Protein AF-A0A956D021-F1 (afdb_monomer_lite)

pLDDT: mean 79.38, std 19.34, range [23.22, 97.62]

Secondary structure (DSSP, 8-state):
---------------TT---EEEEEEEEEE-SSTT-EEEEEEEEEEEE-S-TTSTTTTT-EEEEEEEEEEETTEEEEEEEEEEEEETTEEEEEEEEEEEE---SSTT-SBEEES-S---S--GGG-B-EEEEEEEEEEEEEEEEEETTEEEEEEEEEEEEEEEESSSSEEE-HHHHTT--

Sequence (180 aa):
MRPWMLLLLLSFPTPAGAQARPVLHQRLVGQLGPMGAEHALALGVRADLGDPDEPLFAGAHAEAGVVDYTSPIYSNNGLYLEVSPLAFLVLRGTLTATAVWPIGMPGAGYYGTQSPALPALDGEAGEAAHGFTATFSTILQMAVPLGPLRAIVWSELSLEHVRLGEMPFYYSARHDAVLA

Structure (mmCIF, N/CA/C/O backbone):
data_AF-A0A956D021-F1
#
_entry.id   AF-A0A956D021-F1
#
loop_
_atom_site.group_PDB
_atom_site.id
_atom_site.type_symbol
_atom_site.label_atom_id
_atom_site.label_alt_id
_atom_site.label_comp_id
_atom_site.label_asym_id
_atom_site.label_entity_id
_atom_site.label_seq_id
_atom_site.pdbx_PDB_ins_code
_atom_site.Cartn_x
_atom_site.Cartn_y
_atom_site.Cartn_z
_atom_site.occupancy
_atom_site.B_iso_or_equiv
_atom_site.auth_seq_id
_atom_site.auth_comp_id
_atom_site.auth_asym_id
_atom_site.auth_atom_id
_atom_site.pdbx_PDB_model_num
ATOM 1 N N . MET A 1 1 ? 25.070 23.573 -3.454 1.00 34.62 1 MET A N 1
ATOM 2 C CA . MET A 1 1 ? 23.642 23.955 -3.366 1.00 34.62 1 MET A CA 1
ATOM 3 C C . MET A 1 1 ? 23.024 23.116 -2.256 1.00 34.62 1 MET A C 1
ATOM 5 O O . MET A 1 1 ? 23.163 21.904 -2.300 1.00 34.62 1 MET A O 1
ATOM 9 N N . ARG A 1 2 ? 22.499 23.741 -1.194 1.00 24.92 2 ARG A N 1
ATOM 10 C CA . ARG A 1 2 ? 21.940 23.044 -0.018 1.00 24.92 2 ARG A CA 1
ATOM 11 C C . ARG A 1 2 ? 20.463 22.722 -0.290 1.00 24.92 2 ARG A C 1
ATOM 13 O O . ARG A 1 2 ? 19.751 23.666 -0.627 1.00 24.92 2 ARG A O 1
ATOM 20 N N . PRO A 1 3 ? 19.988 21.474 -0.149 1.00 28.61 3 PRO A N 1
ATOM 21 C CA . PRO A 1 3 ? 18.562 21.194 -0.231 1.00 28.61 3 PRO A CA 1
ATOM 22 C C . PRO A 1 3 ? 17.887 21.688 1.053 1.00 28.61 3 PRO A C 1
ATOM 24 O O . PRO A 1 3 ? 18.269 21.318 2.162 1.00 28.61 3 PRO A O 1
ATOM 27 N N . TRP A 1 4 ? 16.920 22.586 0.894 1.00 23.91 4 TRP A N 1
ATOM 28 C CA . TRP A 1 4 ? 16.034 23.015 1.967 1.00 23.91 4 TRP A CA 1
ATOM 29 C C . TRP A 1 4 ? 14.953 21.943 2.099 1.00 23.91 4 TRP A C 1
ATOM 31 O O . TRP A 1 4 ? 14.171 21.739 1.176 1.00 23.91 4 TRP A O 1
ATOM 41 N N . MET A 1 5 ? 14.941 21.229 3.222 1.00 23.22 5 MET A N 1
ATOM 42 C CA . MET A 1 5 ? 13.885 20.277 3.552 1.00 23.22 5 MET A CA 1
ATOM 43 C C . MET A 1 5 ? 12.807 21.032 4.328 1.00 23.22 5 MET A C 1
ATOM 45 O O . MET A 1 5 ? 12.999 21.392 5.488 1.00 23.22 5 MET A O 1
ATOM 49 N N . LEU A 1 6 ? 11.701 21.340 3.652 1.00 24.95 6 LEU A N 1
ATOM 50 C CA . LEU A 1 6 ? 10.527 21.950 4.265 1.00 24.95 6 LEU A CA 1
ATOM 51 C C . LEU A 1 6 ? 9.758 20.844 5.008 1.00 24.95 6 LEU A C 1
ATOM 53 O O . LEU A 1 6 ? 9.035 20.064 4.395 1.00 24.95 6 LEU A O 1
ATOM 57 N N . LEU A 1 7 ? 9.959 20.737 6.324 1.00 25.58 7 LEU A N 1
ATOM 58 C CA . LEU A 1 7 ? 9.170 19.853 7.185 1.00 25.58 7 LEU A CA 1
ATOM 59 C C . LEU A 1 7 ? 7.781 20.486 7.384 1.00 25.58 7 LEU A C 1
ATOM 61 O O . LEU A 1 7 ? 7.600 21.370 8.220 1.00 25.58 7 LEU A O 1
ATOM 65 N N . LEU A 1 8 ? 6.798 20.058 6.593 1.00 25.77 8 LEU A N 1
ATOM 66 C CA . LEU A 1 8 ? 5.386 20.343 6.847 1.00 25.77 8 LEU A CA 1
ATOM 67 C C . LEU A 1 8 ? 4.904 19.393 7.950 1.00 25.77 8 LEU A C 1
ATOM 69 O O . LEU A 1 8 ? 4.479 18.270 7.692 1.00 25.77 8 LEU A O 1
ATOM 73 N N . LEU A 1 9 ? 5.019 19.838 9.201 1.00 27.06 9 LEU A N 1
ATOM 74 C CA . LEU A 1 9 ? 4.391 19.184 10.347 1.00 27.06 9 LEU A CA 1
ATOM 75 C C . LEU A 1 9 ? 2.883 19.439 10.273 1.00 27.06 9 LEU A C 1
ATOM 77 O O . LEU A 1 9 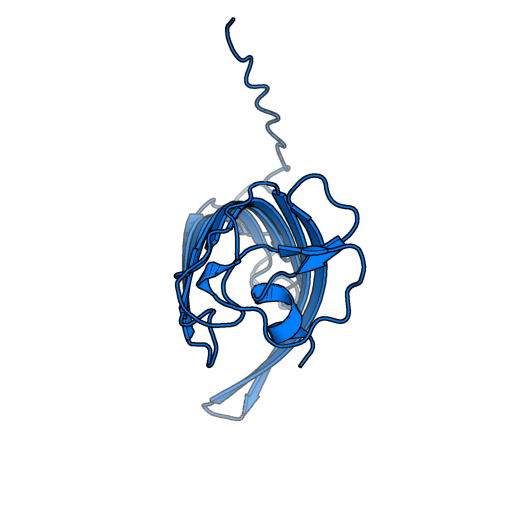? 2.393 20.467 10.734 1.00 27.06 9 LEU A O 1
ATOM 81 N N . LEU A 1 10 ? 2.147 18.507 9.668 1.00 30.98 10 LEU A N 1
ATOM 82 C CA . LEU A 1 10 ? 0.696 18.443 9.811 1.00 30.98 10 LEU A CA 1
ATOM 83 C C . LEU A 1 10 ? 0.388 17.992 11.244 1.00 30.98 10 LEU A C 1
ATOM 85 O O . LEU A 1 10 ? 0.337 16.804 11.549 1.00 30.98 10 LEU A O 1
ATOM 89 N N . SER A 1 11 ? 0.252 18.957 12.152 1.00 30.94 11 SER A N 1
ATOM 90 C CA . SER A 1 11 ? -0.222 18.711 13.509 1.00 30.94 11 SER A CA 1
ATOM 91 C C . SER A 1 11 ? -1.733 18.493 13.465 1.00 30.94 11 SER A C 1
ATOM 93 O O . SER A 1 11 ? -2.496 19.453 13.338 1.00 30.94 11 SER A O 1
ATOM 95 N N . PHE A 1 12 ? -2.170 17.240 13.559 1.00 39.41 12 PHE A N 1
ATOM 96 C CA . PHE A 1 12 ? -3.564 16.942 13.868 1.00 39.41 12 PHE A CA 1
ATOM 97 C C . PHE A 1 12 ? -3.791 17.175 15.367 1.00 39.41 12 PHE A C 1
ATOM 99 O O . PHE A 1 12 ? -2.910 16.846 16.165 1.00 39.41 12 PHE A O 1
ATOM 106 N N . PRO A 1 13 ? -4.931 17.757 15.776 1.00 40.84 13 PRO A N 1
ATOM 107 C CA . PRO A 1 13 ? -5.258 17.895 17.185 1.00 40.84 13 PRO A CA 1
ATOM 108 C C . PRO A 1 13 ? -5.420 16.499 17.790 1.00 40.84 13 PRO A C 1
ATOM 110 O O . PRO A 1 13 ? -6.408 15.813 17.541 1.00 40.84 13 PRO A O 1
ATOM 113 N N . THR A 1 14 ? -4.431 16.063 18.568 1.00 45.97 14 THR A N 1
ATOM 114 C CA . THR A 1 14 ? -4.537 14.853 19.380 1.00 45.97 14 THR A CA 1
ATOM 115 C C . THR A 1 14 ? -5.581 15.124 20.466 1.00 45.97 14 THR A C 1
ATOM 117 O O . THR A 1 14 ? -5.409 16.087 21.224 1.00 45.97 14 THR A O 1
ATOM 120 N N . PRO A 1 15 ? -6.673 14.344 20.566 1.00 50.03 15 PRO A N 1
ATOM 121 C CA . PRO A 1 15 ? -7.610 14.511 21.666 1.00 50.03 15 PRO A CA 1
ATOM 122 C C . PRO A 1 15 ? -6.871 14.321 22.995 1.00 50.03 15 PRO A C 1
ATOM 124 O O . PRO A 1 15 ? -5.947 13.509 23.106 1.00 50.03 15 PRO A O 1
ATOM 127 N N . ALA A 1 16 ? -7.237 15.120 23.997 1.00 39.22 16 ALA A N 1
ATOM 128 C CA . ALA A 1 16 ? -6.607 15.088 25.310 1.00 39.22 16 ALA A CA 1
ATOM 129 C C . ALA A 1 16 ? -6.701 13.667 25.898 1.00 39.22 16 ALA A C 1
ATOM 131 O O . ALA A 1 16 ? -7.789 13.211 26.230 1.00 39.22 16 ALA A O 1
ATOM 132 N N . GLY A 1 17 ? -5.564 12.966 25.989 1.00 52.47 17 GLY A N 1
ATOM 133 C CA . GLY A 1 17 ? -5.479 11.583 26.483 1.00 52.47 17 GLY A CA 1
ATOM 134 C C . GLY A 1 17 ? -5.096 10.523 25.442 1.00 52.47 17 GLY A C 1
ATOM 135 O O . GLY A 1 17 ? -4.788 9.399 25.831 1.00 52.47 17 GLY A O 1
ATOM 136 N N . ALA A 1 18 ? -5.041 10.856 24.148 1.00 58.84 18 ALA A N 1
ATOM 137 C CA . ALA A 1 18 ? -4.622 9.911 23.112 1.00 58.84 18 ALA A CA 1
ATOM 138 C C . ALA A 1 18 ? -3.135 9.546 23.250 1.00 58.84 18 ALA A C 1
ATOM 140 O O . ALA A 1 18 ? -2.235 10.381 23.123 1.00 58.84 18 ALA A O 1
ATOM 141 N N . GLN A 1 19 ? -2.880 8.269 23.527 1.00 72.00 19 GLN A N 1
ATOM 142 C CA . GLN A 1 19 ? -1.544 7.733 23.731 1.00 72.00 19 GLN A CA 1
ATOM 143 C C . GLN A 1 19 ? -0.959 7.335 22.372 1.00 72.00 19 GLN A C 1
ATOM 145 O O . GLN A 1 19 ? -1.424 6.387 21.744 1.00 72.00 19 GLN A O 1
ATOM 150 N N . ALA A 1 20 ? 0.053 8.067 21.907 1.00 83.12 20 ALA A N 1
ATOM 151 C CA . ALA A 1 20 ? 0.770 7.719 20.686 1.00 83.12 20 ALA A CA 1
ATOM 152 C C . ALA A 1 20 ? 1.573 6.425 20.903 1.00 83.12 20 ALA A C 1
ATOM 154 O O . ALA A 1 20 ? 2.395 6.346 21.820 1.00 83.12 20 ALA A O 1
ATOM 155 N N . ARG A 1 21 ? 1.337 5.407 20.073 1.00 91.88 21 ARG A N 1
ATOM 156 C CA . ARG A 1 21 ? 1.979 4.090 20.163 1.00 91.88 21 ARG A CA 1
ATOM 157 C C . ARG A 1 21 ? 2.762 3.796 18.884 1.00 91.88 21 ARG A C 1
ATOM 159 O O . ARG A 1 21 ? 2.221 3.996 17.797 1.00 91.88 21 ARG A O 1
ATOM 166 N N . PRO A 1 22 ? 4.016 3.325 18.976 1.00 93.31 22 PRO A N 1
ATOM 167 C CA . PRO A 1 22 ? 4.734 2.848 17.804 1.00 93.31 22 PRO A CA 1
ATOM 168 C C . PRO A 1 22 ? 4.089 1.556 17.293 1.00 93.31 22 PRO A C 1
ATOM 170 O O . PRO A 1 22 ? 3.702 0.694 18.084 1.00 93.31 22 PRO A O 1
ATOM 173 N N . VAL A 1 23 ? 3.998 1.417 15.974 1.00 94.25 23 VAL A N 1
ATOM 174 C CA . VAL A 1 23 ? 3.443 0.237 15.308 1.00 94.25 23 VAL A CA 1
ATOM 175 C C . VAL A 1 23 ? 4.402 -0.230 14.221 1.00 94.25 23 VAL A C 1
ATOM 177 O O . VAL A 1 23 ? 5.021 0.572 13.519 1.00 94.25 23 VAL A O 1
ATOM 180 N N . LEU A 1 24 ? 4.523 -1.549 14.109 1.00 95.19 24 LEU A N 1
ATOM 181 C CA . LEU A 1 24 ? 5.260 -2.236 13.063 1.00 95.19 24 LEU A CA 1
ATOM 182 C C . LEU A 1 24 ? 4.303 -3.203 12.368 1.00 95.19 24 LEU A C 1
ATOM 184 O O . LEU A 1 24 ? 3.778 -4.119 12.999 1.00 95.19 24 LEU A O 1
ATOM 188 N N . HIS A 1 25 ? 4.128 -3.017 11.067 1.00 93.19 25 HIS A N 1
ATOM 189 C CA . HIS A 1 25 ? 3.406 -3.931 10.196 1.00 93.19 25 HIS A CA 1
ATOM 190 C C . HIS A 1 25 ? 4.401 -4.632 9.286 1.00 93.19 25 HIS A C 1
ATOM 192 O O . HIS A 1 25 ? 5.234 -3.990 8.647 1.00 93.19 25 HIS A O 1
ATOM 198 N N . GLN A 1 26 ? 4.294 -5.950 9.203 1.00 92.50 26 GLN A N 1
ATOM 199 C CA . GLN A 1 26 ? 5.081 -6.756 8.284 1.00 92.50 26 GLN A CA 1
ATOM 200 C C . GLN A 1 26 ? 4.142 -7.689 7.530 1.00 92.50 26 GLN A C 1
ATOM 202 O O . GLN A 1 26 ? 3.352 -8.410 8.138 1.00 92.50 26 GLN A O 1
ATOM 207 N N . ARG A 1 27 ? 4.241 -7.689 6.203 1.00 87.94 27 ARG A N 1
ATOM 208 C CA . ARG A 1 27 ? 3.473 -8.572 5.328 1.00 87.94 27 ARG A CA 1
ATOM 209 C C . ARG A 1 27 ? 4.413 -9.202 4.313 1.00 87.94 27 ARG A C 1
ATOM 211 O O . ARG A 1 27 ? 5.260 -8.528 3.743 1.00 87.94 27 ARG A O 1
ATOM 218 N N . LEU A 1 28 ? 4.261 -10.500 4.094 1.00 85.81 28 LEU A N 1
ATOM 219 C CA . LEU A 1 28 ? 4.950 -11.228 3.037 1.00 85.81 28 LEU A CA 1
ATOM 220 C C . LEU A 1 28 ? 3.883 -11.850 2.146 1.00 85.81 28 LEU A C 1
ATOM 222 O O . LEU A 1 28 ? 3.029 -12.588 2.636 1.00 85.81 28 LEU A O 1
ATOM 226 N N . VAL A 1 29 ? 3.921 -11.529 0.859 1.00 79.62 29 VAL A N 1
ATOM 227 C CA . VAL A 1 29 ? 2.991 -12.053 -0.140 1.00 79.62 29 VAL A CA 1
ATOM 228 C C . VAL A 1 29 ? 3.799 -12.826 -1.169 1.00 79.62 29 VAL A C 1
ATOM 230 O O . VAL A 1 29 ? 4.712 -12.283 -1.780 1.00 79.62 29 VAL A O 1
ATOM 233 N N . GLY A 1 30 ? 3.477 -14.103 -1.348 1.00 78.00 30 GLY A N 1
ATOM 234 C CA . GLY A 1 30 ? 3.984 -14.890 -2.469 1.00 78.00 30 GLY A CA 1
ATOM 235 C C . GLY A 1 30 ? 3.037 -14.764 -3.654 1.00 78.00 30 GLY A C 1
ATOM 236 O O . GLY A 1 30 ? 1.822 -14.843 -3.471 1.00 78.00 30 GLY A O 1
ATOM 237 N N . GLN A 1 31 ? 3.579 -14.598 -4.856 1.00 69.00 31 GLN A N 1
ATOM 238 C CA . GLN A 1 31 ? 2.790 -14.517 -6.076 1.00 69.00 31 GLN A CA 1
ATOM 239 C C . GLN A 1 31 ? 3.366 -15.424 -7.166 1.00 69.00 31 GLN A C 1
ATOM 241 O O . GLN A 1 31 ? 4.571 -15.457 -7.406 1.00 69.00 31 GLN A O 1
ATOM 246 N N . LEU A 1 32 ? 2.488 -16.147 -7.864 1.00 68.00 32 LEU A N 1
ATOM 247 C CA . LEU A 1 32 ? 2.862 -16.923 -9.044 1.00 68.00 32 LEU A CA 1
ATOM 248 C C . LEU A 1 32 ? 3.074 -15.963 -10.227 1.00 68.00 32 LEU A C 1
ATOM 250 O O . LEU A 1 32 ? 2.111 -15.425 -10.765 1.00 68.00 32 LEU A O 1
ATOM 254 N N . GLY A 1 33 ? 4.330 -15.713 -10.602 1.00 68.38 33 GLY A N 1
ATOM 255 C CA . GLY A 1 33 ? 4.698 -14.813 -11.700 1.00 68.38 33 GLY A CA 1
ATOM 256 C C . GLY A 1 33 ? 6.102 -14.214 -11.538 1.00 68.38 33 GLY A C 1
ATOM 257 O O . GLY A 1 33 ? 6.780 -14.519 -10.556 1.00 68.38 33 GLY A O 1
ATOM 258 N N . PRO A 1 34 ? 6.543 -13.337 -12.462 1.00 63.50 34 PRO A N 1
ATOM 259 C CA . PRO A 1 34 ? 7.871 -12.707 -12.411 1.00 63.50 34 PRO A CA 1
ATOM 260 C C . PRO A 1 34 ? 8.086 -11.847 -11.154 1.00 63.50 34 PRO A C 1
ATOM 262 O O . PRO A 1 34 ? 9.217 -11.617 -10.737 1.00 63.50 34 PRO A O 1
ATOM 265 N N . MET A 1 35 ? 6.987 -11.429 -10.524 1.00 66.88 35 MET A N 1
ATOM 266 C CA . MET A 1 35 ? 6.935 -10.741 -9.236 1.00 66.88 35 MET A CA 1
ATOM 267 C C . MET A 1 35 ? 7.466 -11.589 -8.070 1.00 66.88 35 MET A C 1
ATOM 269 O O . MET A 1 35 ? 8.008 -11.032 -7.123 1.00 66.88 35 MET A O 1
ATOM 273 N N . GLY A 1 36 ? 7.324 -12.921 -8.129 1.00 74.38 36 GLY A N 1
ATOM 274 C CA . GLY A 1 36 ? 7.842 -13.892 -7.157 1.00 74.38 36 GLY A CA 1
ATOM 275 C C . GLY A 1 36 ? 7.310 -13.743 -5.725 1.00 74.38 36 GLY A C 1
ATOM 276 O O . GLY A 1 36 ? 6.470 -14.520 -5.271 1.00 74.38 36 GLY A O 1
ATOM 277 N N . ALA A 1 37 ? 7.836 -12.769 -4.986 1.00 82.81 37 ALA A N 1
ATOM 278 C CA . ALA A 1 37 ? 7.423 -12.442 -3.630 1.00 82.81 37 ALA A CA 1
ATOM 279 C C . ALA A 1 37 ? 7.544 -10.935 -3.384 1.00 82.81 37 ALA A C 1
ATOM 281 O O . ALA A 1 37 ? 8.531 -10.315 -3.769 1.00 82.81 37 ALA A O 1
ATOM 282 N N . GLU A 1 38 ? 6.565 -10.363 -2.692 1.00 84.62 38 GLU A N 1
ATOM 283 C CA . GLU A 1 38 ? 6.625 -9.001 -2.171 1.00 84.62 38 GLU A CA 1
ATOM 284 C C . GLU A 1 38 ? 6.741 -9.058 -0.647 1.00 84.62 38 GLU A C 1
ATOM 286 O O . GLU A 1 38 ? 5.889 -9.623 0.048 1.00 84.62 38 GLU A O 1
ATOM 291 N N . HIS A 1 39 ? 7.798 -8.452 -0.119 1.00 89.81 39 HIS A N 1
ATOM 292 C CA . HIS A 1 39 ? 7.911 -8.128 1.294 1.00 89.81 39 HIS A CA 1
ATOM 293 C C . HIS A 1 39 ? 7.481 -6.680 1.496 1.00 89.81 39 HIS A C 1
ATOM 295 O O . HIS A 1 39 ? 7.942 -5.791 0.789 1.00 89.81 39 HIS A O 1
ATOM 301 N N . ALA A 1 40 ? 6.585 -6.454 2.447 1.00 89.81 40 ALA A N 1
ATOM 302 C CA . ALA A 1 40 ? 6.118 -5.138 2.834 1.00 89.81 40 ALA A CA 1
ATOM 303 C C . ALA A 1 40 ? 6.404 -4.905 4.317 1.00 89.81 40 ALA A C 1
ATOM 305 O O . ALA A 1 40 ? 6.048 -5.722 5.175 1.00 89.81 40 ALA A O 1
ATOM 306 N N . LEU A 1 41 ? 7.004 -3.761 4.614 1.00 94.56 41 LEU A N 1
ATOM 307 C CA . LEU A 1 41 ? 7.322 -3.291 5.949 1.00 94.56 41 LEU A CA 1
ATOM 308 C C . LEU A 1 41 ? 6.738 -1.890 6.127 1.00 94.56 41 LEU A C 1
ATOM 310 O O . LEU A 1 41 ? 6.988 -1.001 5.320 1.00 94.56 41 LEU A O 1
ATOM 314 N N . ALA A 1 42 ? 5.981 -1.670 7.194 1.00 94.25 42 ALA A N 1
ATOM 315 C CA . ALA A 1 42 ? 5.495 -0.349 7.566 1.00 94.25 42 ALA A CA 1
ATOM 316 C C . ALA A 1 42 ? 5.822 -0.071 9.030 1.00 94.25 42 ALA A C 1
ATOM 318 O O . ALA A 1 42 ? 5.523 -0.868 9.914 1.00 94.25 42 ALA A O 1
ATOM 319 N N . LEU A 1 43 ? 6.432 1.081 9.279 1.00 96.50 43 LEU A N 1
ATOM 320 C CA . LEU A 1 43 ? 6.774 1.570 10.609 1.00 96.50 43 LEU A CA 1
ATOM 321 C C . LEU A 1 43 ? 6.054 2.890 10.817 1.00 96.50 43 LEU A C 1
ATOM 323 O O . LEU A 1 43 ? 6.178 3.786 9.984 1.00 96.50 43 LEU A O 1
ATOM 327 N N . GLY A 1 44 ? 5.309 3.031 11.905 1.00 96.12 44 GLY A N 1
ATOM 328 C CA . GLY A 1 44 ? 4.554 4.252 12.148 1.00 96.12 44 GLY A CA 1
ATOM 329 C C . GLY A 1 44 ? 4.236 4.516 13.602 1.00 96.12 44 GLY A C 1
ATOM 330 O O . GLY A 1 44 ? 4.624 3.779 14.509 1.00 96.12 44 GLY A O 1
ATOM 331 N N . VAL A 1 45 ? 3.521 5.614 13.800 1.00 95.88 45 VAL A N 1
ATOM 332 C CA . VAL A 1 45 ? 2.970 6.027 15.083 1.00 95.88 45 VAL A CA 1
ATOM 333 C C . VAL A 1 45 ? 1.462 6.101 14.935 1.00 95.88 45 VAL A C 1
ATOM 335 O O . VAL A 1 45 ? 0.963 6.794 14.049 1.00 95.88 45 VAL A O 1
ATOM 338 N N . ARG A 1 46 ? 0.756 5.394 15.814 1.00 94.94 46 ARG A N 1
ATOM 339 C CA . ARG A 1 46 ? -0.701 5.333 15.879 1.00 94.94 46 ARG A CA 1
ATOM 340 C C . ARG A 1 46 ? -1.213 6.100 17.091 1.00 94.94 46 ARG A C 1
ATOM 342 O O . ARG A 1 46 ? -0.654 5.975 18.178 1.00 94.94 46 ARG A O 1
ATOM 349 N N . ALA A 1 47 ? -2.287 6.851 16.914 1.00 93.81 47 ALA A N 1
ATOM 350 C CA . ALA A 1 47 ? -3.056 7.470 17.982 1.00 93.81 47 ALA A CA 1
ATOM 351 C C . ALA A 1 47 ? -4.515 7.018 17.880 1.00 93.81 47 ALA A C 1
ATOM 353 O O . ALA A 1 47 ? -5.072 6.980 16.782 1.00 93.81 47 ALA A O 1
ATOM 354 N N . ASP A 1 48 ? -5.120 6.687 19.017 1.00 91.50 48 ASP A N 1
ATOM 355 C CA . ASP A 1 48 ? -6.531 6.310 19.085 1.00 91.50 48 ASP A CA 1
ATOM 356 C C . ASP A 1 48 ? -7.423 7.539 18.808 1.00 91.50 48 ASP A C 1
ATOM 358 O O . ASP A 1 48 ? -7.089 8.670 19.184 1.00 91.50 48 ASP A O 1
ATOM 362 N N . LEU A 1 49 ? -8.550 7.321 18.126 1.00 89.38 49 LEU A N 1
ATOM 363 C CA . LEU A 1 49 ? -9.552 8.341 17.816 1.00 89.38 49 LEU A CA 1
ATOM 364 C C . LEU A 1 49 ? -10.892 7.968 18.458 1.00 89.38 49 LEU A C 1
ATOM 366 O O . LEU A 1 49 ? -11.359 6.847 18.299 1.00 89.38 49 LEU A O 1
ATOM 370 N N . GLY A 1 50 ? -11.550 8.930 19.105 1.00 86.94 50 GLY A N 1
ATOM 371 C CA . GLY A 1 50 ? -12.856 8.710 19.737 1.00 86.94 50 GLY A CA 1
ATOM 372 C C . GLY A 1 50 ? -12.778 7.955 21.068 1.00 86.94 50 GLY A C 1
ATOM 373 O O . GLY A 1 50 ? -11.706 7.831 21.662 1.00 86.94 50 GLY A O 1
ATOM 374 N N . ASP A 1 51 ? -13.938 7.511 21.553 1.00 86.00 51 ASP A N 1
ATOM 375 C CA . ASP A 1 51 ? -14.059 6.736 22.789 1.00 86.00 51 ASP A CA 1
ATOM 376 C C . ASP A 1 51 ? -13.976 5.228 22.478 1.00 86.00 51 ASP A C 1
ATOM 378 O O . ASP A 1 51 ? -14.865 4.704 21.806 1.00 86.00 51 ASP A O 1
ATOM 382 N N . PRO A 1 52 ? -12.943 4.501 22.942 1.00 83.25 52 PRO A N 1
ATOM 383 C CA . PRO A 1 52 ? -12.805 3.072 22.665 1.00 83.25 52 PRO A CA 1
ATOM 384 C C . PRO A 1 52 ? -13.929 2.209 23.261 1.00 83.25 52 PRO A C 1
ATOM 386 O O . PRO A 1 52 ? -14.111 1.079 22.800 1.00 83.25 52 PRO A O 1
ATOM 389 N N . ASP A 1 53 ? -14.671 2.711 24.254 1.00 87.31 53 ASP A N 1
ATOM 390 C CA . ASP A 1 53 ? -15.801 2.000 24.859 1.00 87.31 53 ASP A CA 1
ATOM 391 C C . ASP A 1 53 ? -17.060 2.052 23.972 1.00 87.31 53 ASP A C 1
ATOM 393 O O . ASP A 1 53 ? -17.976 1.235 24.121 1.00 87.31 53 ASP A O 1
ATOM 397 N N . G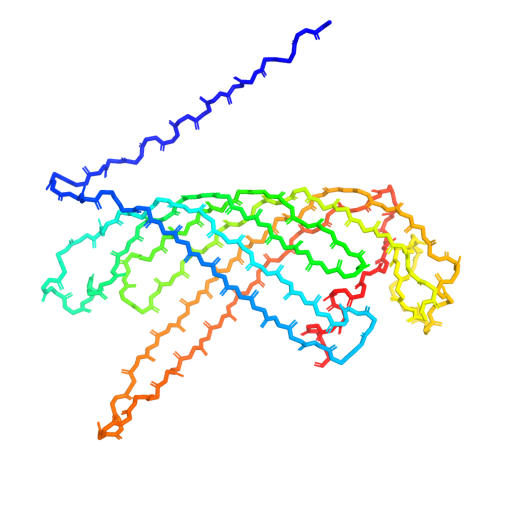LU A 1 54 ? -17.103 2.960 22.991 1.00 88.00 54 GLU A N 1
ATOM 398 C CA . GLU A 1 54 ? -18.162 3.006 21.990 1.00 88.00 54 GLU A CA 1
ATOM 399 C C . GLU A 1 54 ? -17.874 2.036 20.825 1.00 88.00 54 GLU A C 1
ATOM 401 O O . GLU A 1 54 ? -16.848 2.150 20.150 1.00 88.00 54 GLU A O 1
ATOM 406 N N . PRO A 1 55 ? -18.804 1.124 20.469 1.00 86.00 55 PRO A N 1
ATOM 407 C CA . PRO A 1 55 ? -18.578 0.131 19.413 1.00 86.00 55 PRO A CA 1
ATOM 408 C C . PRO A 1 55 ? -18.214 0.708 18.037 1.00 86.00 55 PRO A C 1
ATOM 410 O O . PRO A 1 55 ? -17.553 0.039 17.246 1.00 86.00 55 PRO A O 1
ATOM 413 N N . LEU A 1 56 ? -18.653 1.934 17.734 1.00 87.62 56 LEU A N 1
ATOM 414 C CA . LEU A 1 56 ? -18.338 2.618 16.476 1.00 87.62 56 LEU A CA 1
ATOM 415 C C . LEU A 1 56 ? -16.888 3.102 16.412 1.00 87.62 56 LEU A C 1
ATOM 417 O O . LEU A 1 56 ? -16.338 3.195 15.317 1.00 87.62 56 LEU A O 1
ATOM 421 N N . PHE A 1 57 ? -16.279 3.378 17.562 1.00 89.38 57 PHE A N 1
ATOM 422 C CA . PHE A 1 57 ? -14.909 3.868 17.695 1.00 89.38 57 PHE A CA 1
ATOM 423 C C . PHE A 1 57 ? -13.958 2.803 18.250 1.00 89.38 57 PHE A C 1
ATOM 425 O O . PHE A 1 57 ? -12.763 3.054 18.381 1.00 89.38 57 PHE A O 1
ATOM 432 N N . ALA A 1 58 ? -14.453 1.590 18.516 1.00 86.62 58 ALA A N 1
ATOM 433 C CA . ALA A 1 58 ? -13.648 0.450 18.929 1.00 86.62 58 ALA A CA 1
ATOM 434 C C . ALA A 1 58 ? -12.575 0.126 17.869 1.00 86.62 58 ALA A C 1
ATOM 436 O O . ALA A 1 58 ? -12.826 -0.564 16.881 1.00 86.62 58 ALA A O 1
ATOM 437 N N . GLY A 1 59 ? -11.364 0.645 18.080 1.00 85.19 59 GLY A N 1
ATOM 438 C CA . GLY A 1 59 ? -10.246 0.534 17.145 1.00 85.19 59 GLY A CA 1
ATOM 439 C C . GLY A 1 59 ? -10.147 1.659 16.111 1.00 85.19 59 GLY A C 1
ATOM 440 O O . GLY A 1 59 ? -9.349 1.525 15.187 1.00 85.19 59 GLY A O 1
ATOM 441 N N . ALA A 1 60 ? -10.900 2.753 16.249 1.00 91.88 60 ALA A N 1
ATOM 442 C CA . ALA A 1 60 ? -10.698 3.960 15.456 1.00 91.88 60 ALA A CA 1
ATOM 443 C C . ALA A 1 60 ? -9.347 4.610 15.803 1.00 91.88 60 ALA A C 1
ATOM 445 O O . ALA A 1 60 ? -8.947 4.691 16.965 1.00 91.88 60 ALA A O 1
ATOM 446 N N . HIS A 1 61 ? -8.605 5.033 14.782 1.00 94.12 61 HIS A N 1
ATOM 447 C CA . HIS A 1 61 ? -7.230 5.501 14.934 1.00 94.12 61 HIS A CA 1
ATOM 448 C C . HIS A 1 61 ? -6.772 6.391 13.776 1.00 94.12 61 HIS A C 1
ATOM 450 O O . HIS A 1 61 ? -7.328 6.364 12.681 1.00 94.12 61 HIS A O 1
ATOM 456 N N . ALA A 1 62 ? -5.711 7.153 14.015 1.00 96.06 62 ALA A N 1
ATOM 457 C CA . ALA A 1 62 ? -4.887 7.771 12.987 1.00 96.06 62 ALA A CA 1
ATOM 458 C C . ALA A 1 62 ? -3.471 7.203 13.094 1.00 96.06 62 ALA A C 1
ATOM 460 O O . ALA A 1 62 ? -2.922 7.102 14.190 1.00 96.06 62 ALA A O 1
ATOM 461 N N . GLU A 1 63 ? -2.874 6.840 11.969 1.00 96.38 63 GLU A N 1
ATOM 462 C CA . GLU A 1 63 ? -1.523 6.308 11.883 1.00 96.38 63 GLU A CA 1
ATOM 463 C C . GLU A 1 63 ? -0.752 7.010 10.767 1.00 96.38 63 GLU A C 1
ATOM 465 O O . GLU A 1 63 ? -1.271 7.279 9.687 1.00 96.38 63 GLU A O 1
ATOM 470 N N . ALA A 1 64 ? 0.504 7.336 11.039 1.00 97.44 64 ALA A N 1
ATOM 471 C CA . ALA A 1 64 ? 1.396 7.948 10.068 1.00 97.44 64 ALA A CA 1
ATOM 472 C C . ALA A 1 64 ? 2.767 7.295 10.163 1.00 97.44 64 ALA A C 1
ATOM 474 O O . ALA A 1 64 ? 3.243 6.991 11.262 1.00 97.44 64 ALA A O 1
ATOM 475 N N . GLY A 1 65 ? 3.429 7.109 9.025 1.00 97.25 65 GLY A N 1
ATOM 476 C CA . GLY A 1 65 ? 4.726 6.460 9.042 1.00 97.25 65 GLY A CA 1
ATOM 477 C C . GLY A 1 65 ? 5.398 6.312 7.691 1.00 97.25 65 GLY A C 1
ATOM 478 O O . GLY A 1 65 ? 5.051 6.974 6.714 1.00 97.25 65 GLY A O 1
ATOM 479 N N . VAL A 1 66 ? 6.384 5.422 7.673 1.00 97.25 66 VAL A N 1
ATOM 480 C CA . VAL A 1 66 ? 7.168 5.046 6.499 1.00 97.25 66 VAL A CA 1
ATOM 481 C C . VAL A 1 66 ? 6.783 3.647 6.028 1.00 97.25 66 VAL A C 1
ATOM 483 O O . VAL A 1 66 ? 6.414 2.793 6.837 1.00 97.25 66 VAL A O 1
ATOM 486 N N . VAL A 1 67 ? 6.891 3.413 4.724 1.00 96.19 67 VAL A N 1
ATOM 487 C CA . VAL A 1 67 ? 6.675 2.104 4.097 1.00 96.19 67 VAL A CA 1
ATOM 488 C C . VAL A 1 67 ? 7.883 1.712 3.262 1.00 96.19 67 VAL A C 1
ATOM 490 O O . VAL A 1 67 ? 8.528 2.573 2.660 1.00 96.19 67 VAL A O 1
ATOM 493 N N . ASP A 1 68 ? 8.122 0.413 3.185 1.00 94.50 68 ASP A N 1
ATOM 494 C CA . ASP A 1 68 ? 9.005 -0.231 2.226 1.00 94.50 68 ASP A CA 1
ATOM 495 C C . ASP A 1 68 ? 8.276 -1.437 1.627 1.00 94.50 68 ASP A C 1
ATOM 497 O O . ASP A 1 68 ? 7.735 -2.263 2.362 1.00 94.50 68 ASP A O 1
ATOM 501 N N . TYR A 1 69 ? 8.233 -1.521 0.302 1.00 91.06 69 TYR A N 1
ATOM 502 C CA . TYR A 1 69 ? 7.800 -2.701 -0.433 1.00 91.06 69 TYR A CA 1
ATOM 503 C C . TYR A 1 69 ? 8.946 -3.140 -1.327 1.00 91.06 69 TYR A C 1
ATOM 505 O O . TYR A 1 69 ? 9.363 -2.391 -2.208 1.00 91.06 69 TYR A O 1
ATOM 513 N N . THR A 1 70 ? 9.422 -4.359 -1.137 1.00 90.56 70 THR A N 1
ATOM 514 C CA . THR A 1 70 ? 10.550 -4.901 -1.883 1.00 90.56 70 THR A CA 1
ATOM 515 C C . THR A 1 70 ? 10.145 -6.211 -2.546 1.00 90.56 70 THR A C 1
ATOM 517 O O . THR A 1 70 ? 9.621 -7.122 -1.901 1.00 90.56 70 THR A O 1
ATOM 520 N N . SER A 1 71 ? 10.408 -6.306 -3.845 1.00 87.69 71 SER A N 1
ATOM 521 C CA . SER A 1 71 ? 10.270 -7.521 -4.644 1.00 87.69 71 SER A CA 1
ATOM 522 C C . SER A 1 71 ? 11.556 -7.767 -5.447 1.00 87.69 71 SER A C 1
ATOM 524 O O . SER A 1 71 ? 12.410 -6.882 -5.540 1.00 87.69 71 SER A O 1
ATOM 526 N N . PRO A 1 72 ? 11.723 -8.943 -6.074 1.00 86.88 72 PRO A N 1
ATOM 527 C CA . PRO A 1 72 ? 12.834 -9.203 -6.984 1.00 86.88 72 PRO A CA 1
ATOM 528 C C . PRO A 1 72 ? 12.964 -8.229 -8.162 1.00 86.88 72 PRO A C 1
ATOM 530 O O . PRO A 1 72 ? 14.036 -8.199 -8.760 1.00 86.88 72 PRO A O 1
ATOM 533 N N . ILE A 1 73 ? 11.915 -7.470 -8.512 1.00 84.88 73 ILE A N 1
ATOM 534 C CA . ILE A 1 73 ? 11.878 -6.611 -9.712 1.00 84.88 73 ILE A CA 1
ATOM 535 C C . ILE A 1 73 ? 11.612 -5.129 -9.419 1.00 84.88 73 ILE A C 1
ATOM 537 O O . ILE A 1 73 ? 11.663 -4.307 -10.334 1.00 84.88 73 ILE A O 1
ATOM 541 N N . TYR A 1 74 ? 11.304 -4.768 -8.170 1.00 87.69 74 TYR A N 1
ATOM 542 C CA . TYR A 1 74 ? 11.163 -3.373 -7.759 1.00 87.69 74 TYR A CA 1
ATOM 543 C C . TYR A 1 74 ? 11.384 -3.154 -6.267 1.00 87.69 74 TYR A C 1
ATOM 545 O O . TYR A 1 74 ? 11.275 -4.064 -5.445 1.00 87.69 74 TYR A O 1
ATOM 553 N N . SER A 1 75 ? 11.578 -1.885 -5.919 1.00 91.19 75 SER A N 1
ATOM 554 C CA . SER A 1 75 ? 11.468 -1.368 -4.561 1.00 91.19 75 SER A CA 1
ATOM 555 C C . SER A 1 75 ? 10.618 -0.095 -4.558 1.00 91.19 75 SER A C 1
ATOM 557 O O . SER A 1 75 ? 10.777 0.768 -5.426 1.00 91.19 75 SER A O 1
ATOM 559 N N . ASN A 1 76 ? 9.703 -0.001 -3.593 1.00 91.94 76 ASN A N 1
ATOM 560 C CA . ASN A 1 76 ? 8.884 1.172 -3.316 1.00 91.94 76 ASN A CA 1
ATOM 561 C C . ASN A 1 76 ? 9.093 1.604 -1.870 1.00 91.94 76 ASN A C 1
ATOM 563 O O . ASN A 1 76 ? 8.656 0.915 -0.952 1.00 91.94 76 ASN A O 1
ATOM 567 N N . ASN A 1 77 ? 9.669 2.778 -1.660 1.00 95.94 77 ASN A N 1
ATOM 568 C CA . ASN A 1 77 ? 9.903 3.314 -0.325 1.00 95.94 77 ASN A CA 1
ATOM 569 C C . ASN A 1 77 ? 9.240 4.683 -0.183 1.00 95.94 77 ASN A C 1
ATOM 571 O O . ASN A 1 77 ? 9.291 5.514 -1.091 1.00 95.94 77 ASN A O 1
ATOM 575 N N . GLY A 1 78 ? 8.612 4.955 0.956 1.00 96.62 78 GLY A N 1
ATOM 576 C CA . GLY A 1 78 ? 7.902 6.219 1.104 1.00 96.62 78 GLY A CA 1
ATOM 577 C C . GLY A 1 78 ? 7.176 6.414 2.414 1.00 96.62 78 GLY A C 1
ATOM 578 O O . GLY A 1 78 ? 7.586 5.898 3.449 1.00 96.62 78 GLY A O 1
ATOM 579 N N . LEU A 1 79 ? 6.108 7.203 2.350 1.00 97.50 79 LEU A N 1
ATOM 580 C CA . LEU A 1 79 ? 5.297 7.602 3.491 1.00 97.50 79 LEU A CA 1
ATOM 581 C C . LEU A 1 79 ? 3.868 7.106 3.327 1.00 97.50 79 LEU A C 1
ATOM 583 O O . LEU A 1 79 ? 3.355 7.014 2.209 1.00 97.50 79 LEU A O 1
ATOM 587 N N . TYR A 1 80 ? 3.209 6.859 4.451 1.00 97.25 80 TYR A N 1
ATOM 588 C CA . TYR A 1 80 ? 1.777 6.615 4.484 1.00 97.25 80 TYR A CA 1
ATOM 589 C C . TYR A 1 80 ? 1.099 7.410 5.592 1.00 97.25 80 TYR A C 1
ATOM 591 O O . TYR A 1 80 ? 1.702 7.752 6.613 1.00 97.25 80 TYR A O 1
ATOM 599 N N . LEU A 1 81 ? -0.179 7.669 5.355 1.00 97.62 81 LEU A N 1
ATOM 600 C CA . LEU A 1 81 ? -1.135 8.192 6.311 1.00 97.62 81 LEU A CA 1
ATOM 601 C C . LEU A 1 81 ? -2.359 7.285 6.268 1.00 97.62 81 LEU A C 1
ATOM 603 O O . LEU A 1 81 ? -2.893 7.008 5.196 1.00 97.62 81 LEU A O 1
ATOM 607 N N . GLU A 1 82 ? -2.800 6.833 7.426 1.00 96.81 82 GLU A N 1
ATOM 608 C CA . GLU A 1 82 ? -3.971 5.992 7.601 1.00 96.81 82 GLU A CA 1
ATOM 609 C C . GLU A 1 82 ? -4.885 6.629 8.644 1.00 96.81 82 GLU A C 1
ATOM 611 O O . GLU A 1 82 ? -4.445 7.064 9.705 1.00 96.81 82 GLU A O 1
ATOM 616 N N . VAL A 1 83 ? -6.170 6.723 8.333 1.00 96.56 83 VAL A N 1
ATOM 617 C CA . VAL A 1 83 ? -7.194 7.206 9.251 1.00 96.56 83 VAL A CA 1
ATOM 618 C C . VAL A 1 83 ? -8.343 6.219 9.215 1.00 96.56 83 VAL A C 1
ATOM 620 O O . VAL A 1 83 ? -8.985 6.021 8.186 1.00 96.56 83 VAL A O 1
ATOM 623 N N . SER A 1 84 ? -8.624 5.622 10.361 1.00 95.31 84 SER A N 1
ATOM 624 C CA . SER A 1 84 ? -9.808 4.824 10.607 1.00 95.31 84 SER A CA 1
ATOM 625 C C . SER A 1 84 ? -10.720 5.605 11.551 1.00 95.31 84 SER A C 1
ATOM 627 O O . SER A 1 84 ? -10.558 5.522 12.766 1.00 95.31 84 SER A O 1
ATOM 629 N N . PRO A 1 85 ? -11.637 6.439 11.028 1.00 91.88 85 PRO A N 1
ATOM 630 C CA . PRO A 1 85 ? -12.500 7.261 11.874 1.00 91.88 85 PRO A CA 1
ATOM 631 C C . PRO A 1 85 ? -13.580 6.435 12.584 1.00 91.88 85 PRO A C 1
ATOM 633 O O . PRO A 1 85 ? -14.163 6.902 13.556 1.00 91.88 85 PRO A O 1
ATOM 636 N N . LEU A 1 86 ? -13.865 5.235 12.072 1.00 92.88 86 LEU A N 1
ATOM 637 C CA . LEU A 1 86 ? -14.858 4.292 12.572 1.00 92.88 86 LEU A CA 1
ATOM 638 C C . LEU A 1 86 ? -14.268 2.882 12.492 1.00 92.88 86 LEU A C 1
ATOM 640 O O . LEU A 1 86 ? -13.512 2.589 11.568 1.00 92.88 86 LEU A O 1
ATOM 644 N N . ALA A 1 87 ? -14.685 1.987 13.385 1.00 88.06 87 ALA A N 1
ATOM 645 C CA . ALA A 1 87 ? -14.189 0.611 13.490 1.00 88.06 87 ALA A CA 1
ATOM 646 C C . ALA A 1 87 ? -14.258 -0.192 12.172 1.00 88.06 87 ALA A C 1
ATOM 648 O O . ALA A 1 87 ? -13.463 -1.108 11.945 1.00 88.06 87 ALA A O 1
ATOM 649 N N . PHE A 1 88 ? -15.209 0.149 11.296 1.00 90.81 88 PHE A N 1
ATOM 650 C CA . PHE A 1 88 ? -15.439 -0.539 10.027 1.00 90.81 88 PHE A CA 1
ATOM 651 C C . PHE A 1 88 ? -14.830 0.152 8.801 1.00 90.81 88 PHE A C 1
ATOM 653 O O . PHE A 1 88 ? -14.912 -0.407 7.712 1.00 90.81 88 PHE A O 1
ATOM 660 N N . LEU A 1 89 ? -14.266 1.356 8.934 1.00 94.38 89 LEU A N 1
ATOM 661 C CA . LEU A 1 89 ? -13.781 2.160 7.809 1.00 94.38 89 LEU A CA 1
ATOM 662 C C . LEU A 1 89 ? -12.313 2.524 8.012 1.00 94.38 89 LEU A C 1
ATOM 664 O O . LEU A 1 89 ? -11.964 3.121 9.028 1.00 94.38 89 LEU A O 1
ATOM 668 N N . VAL A 1 90 ? -11.477 2.239 7.018 1.00 95.19 90 VAL A N 1
ATOM 669 C CA . VAL A 1 90 ? -10.066 2.636 6.984 1.00 95.19 90 VAL A CA 1
ATOM 670 C C . VAL A 1 90 ? -9.795 3.379 5.683 1.00 95.19 90 VAL A C 1
ATOM 672 O O . VAL A 1 90 ? -10.114 2.898 4.599 1.00 95.19 90 VAL A O 1
ATOM 675 N N . LEU A 1 91 ? -9.207 4.562 5.792 1.00 97.50 91 LEU A N 1
ATOM 676 C CA . LEU A 1 91 ? -8.756 5.380 4.675 1.00 97.50 91 LEU A CA 1
ATOM 677 C C . LEU A 1 91 ? -7.238 5.433 4.727 1.00 97.50 91 LEU A C 1
ATOM 679 O O . LEU A 1 91 ? -6.682 5.827 5.748 1.00 97.50 91 LEU A O 1
ATOM 683 N N . ARG A 1 92 ? -6.559 5.067 3.643 1.00 96.25 92 ARG A N 1
ATOM 684 C CA . ARG A 1 92 ? -5.097 5.048 3.598 1.00 96.25 92 ARG A CA 1
ATOM 685 C C . ARG A 1 92 ? -4.586 5.733 2.345 1.00 96.25 92 ARG A C 1
ATOM 687 O O . ARG A 1 92 ? -4.955 5.364 1.239 1.00 96.25 92 ARG A O 1
ATOM 694 N N . GLY A 1 93 ? -3.702 6.704 2.520 1.00 97.31 93 GLY A N 1
ATOM 695 C CA . GLY A 1 93 ? -2.916 7.310 1.453 1.00 97.31 93 GLY A CA 1
ATOM 696 C C . GLY A 1 93 ? -1.456 6.896 1.580 1.00 97.31 93 GLY A C 1
ATOM 697 O O . GLY A 1 93 ? -0.892 6.951 2.669 1.00 97.31 93 GLY A O 1
ATOM 698 N N . THR A 1 94 ? -0.837 6.500 0.475 1.00 96.44 94 THR A N 1
ATOM 699 C CA . THR A 1 94 ? 0.584 6.146 0.413 1.00 96.44 94 THR A CA 1
ATOM 700 C C . THR A 1 94 ? 1.237 6.884 -0.745 1.00 96.44 94 THR A C 1
ATOM 702 O O . THR A 1 94 ? 0.685 6.931 -1.841 1.00 96.44 94 THR A O 1
ATOM 705 N N . LEU A 1 95 ? 2.415 7.455 -0.510 1.00 97.06 95 LEU A N 1
ATOM 706 C CA . LEU A 1 95 ? 3.249 8.054 -1.545 1.00 97.06 95 LEU A CA 1
ATOM 707 C C . LEU A 1 95 ? 4.640 7.438 -1.460 1.00 97.06 95 LEU A C 1
ATOM 709 O O . LEU A 1 95 ? 5.313 7.572 -0.438 1.00 97.06 95 LEU A O 1
ATOM 713 N N . THR A 1 96 ? 5.071 6.783 -2.534 1.00 95.88 96 THR A N 1
ATOM 714 C CA . THR A 1 96 ? 6.363 6.091 -2.602 1.00 95.88 96 THR A CA 1
ATOM 715 C C . THR A 1 96 ? 7.193 6.561 -3.782 1.00 95.88 96 THR A C 1
ATOM 717 O O . THR A 1 96 ? 6.659 6.861 -4.849 1.00 95.88 96 THR A O 1
ATOM 720 N N . ALA A 1 97 ? 8.506 6.621 -3.583 1.00 94.75 97 ALA A N 1
ATOM 721 C CA . ALA A 1 97 ? 9.458 6.576 -4.676 1.00 94.75 97 ALA A CA 1
ATOM 722 C C . ALA A 1 97 ? 9.551 5.125 -5.156 1.00 94.75 97 ALA A C 1
ATOM 724 O O . ALA A 1 97 ? 9.657 4.216 -4.336 1.00 94.75 97 ALA A O 1
ATOM 725 N N . THR A 1 98 ? 9.509 4.927 -6.468 1.00 90.81 98 THR A N 1
ATOM 726 C CA . THR A 1 98 ? 9.517 3.608 -7.104 1.00 90.81 98 THR A CA 1
ATOM 727 C C . THR A 1 98 ? 10.786 3.445 -7.923 1.00 90.81 98 THR A C 1
ATOM 729 O O . THR A 1 98 ? 11.149 4.337 -8.692 1.00 90.81 98 THR A O 1
ATOM 732 N N . ALA A 1 99 ? 11.435 2.294 -7.790 1.00 89.94 99 ALA A N 1
ATOM 733 C CA . ALA A 1 99 ? 12.502 1.829 -8.664 1.00 89.94 99 ALA A CA 1
ATOM 734 C C . ALA A 1 99 ? 12.134 0.441 -9.190 1.00 89.94 99 ALA A C 1
ATOM 736 O O . ALA A 1 99 ? 11.816 -0.438 -8.398 1.00 89.94 99 ALA A O 1
ATOM 737 N N . VAL A 1 100 ? 12.185 0.247 -10.504 1.00 88.31 100 VAL A N 1
ATOM 738 C CA . VAL A 1 1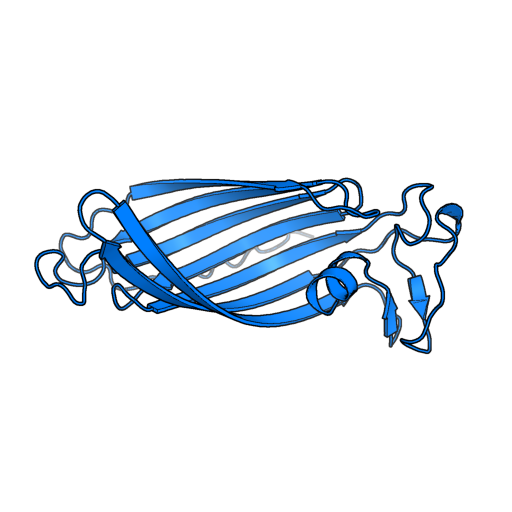00 ? 11.926 -1.024 -11.192 1.00 88.31 100 VAL A CA 1
ATOM 739 C C . VAL A 1 100 ? 13.181 -1.408 -11.959 1.00 88.31 100 VAL A C 1
ATOM 741 O O . VAL A 1 100 ? 13.849 -0.536 -12.518 1.00 88.31 100 VAL A O 1
ATOM 744 N N . TRP A 1 101 ? 13.503 -2.694 -12.009 1.00 87.19 101 TRP A N 1
ATOM 745 C CA . TRP A 1 101 ? 14.624 -3.214 -12.786 1.00 87.19 101 TRP A CA 1
ATOM 746 C C . TRP A 1 101 ? 14.256 -4.546 -13.440 1.00 87.19 101 TRP A C 1
ATOM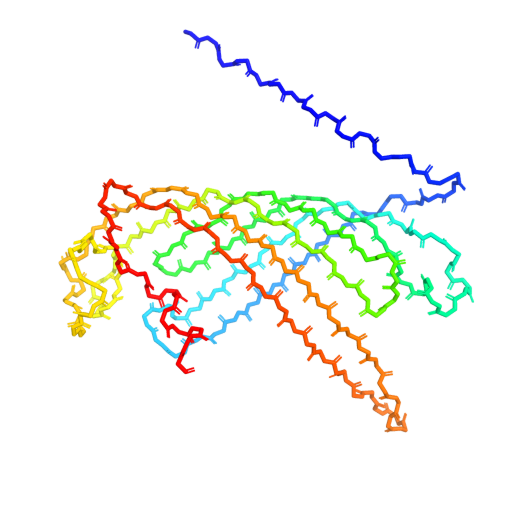 748 O O . TRP A 1 101 ? 13.396 -5.275 -12.934 1.00 87.19 101 TRP A O 1
ATOM 758 N N . PRO A 1 102 ? 14.886 -4.875 -14.576 1.00 86.31 102 PRO A N 1
ATOM 759 C CA . PRO A 1 102 ? 14.667 -6.147 -15.227 1.00 86.31 102 PRO A CA 1
ATOM 760 C C . PRO A 1 102 ? 15.366 -7.257 -14.450 1.00 86.31 102 PRO A C 1
ATOM 762 O O . PRO A 1 102 ? 16.415 -7.069 -13.828 1.00 86.31 102 PRO A O 1
ATOM 765 N N . ILE A 1 103 ? 14.795 -8.444 -14.547 1.00 83.25 103 ILE A N 1
ATOM 766 C CA . ILE A 1 103 ? 15.487 -9.696 -14.261 1.00 83.25 103 ILE A CA 1
ATOM 767 C C . ILE A 1 103 ? 15.300 -10.568 -15.499 1.00 83.25 103 ILE A C 1
ATOM 769 O O . ILE A 1 103 ? 14.317 -10.391 -16.209 1.00 83.25 103 ILE A O 1
ATOM 773 N N . GLY A 1 104 ? 16.216 -11.496 -15.780 1.00 82.00 104 GLY A N 1
ATOM 774 C CA . GLY A 1 104 ? 16.203 -12.322 -17.003 1.00 82.00 104 GLY A CA 1
ATOM 775 C C . GLY A 1 104 ? 15.035 -13.318 -17.120 1.00 82.00 104 GLY A C 1
ATOM 776 O O . GLY A 1 104 ? 15.201 -14.405 -17.661 1.00 82.00 104 GLY A O 1
ATOM 777 N N . MET A 1 105 ? 13.868 -12.994 -16.563 1.00 80.75 105 MET A N 1
ATOM 778 C CA . MET A 1 105 ? 12.616 -13.718 -16.698 1.00 80.75 105 MET A CA 1
ATOM 779 C C . MET A 1 105 ? 11.670 -12.946 -17.629 1.00 80.75 105 MET A C 1
ATOM 781 O O . MET A 1 105 ? 11.540 -11.730 -17.487 1.00 80.75 105 MET A O 1
ATOM 785 N N . PRO A 1 106 ? 10.960 -13.624 -18.546 1.00 79.69 106 PRO A N 1
ATOM 786 C CA . PRO A 1 106 ? 9.971 -12.978 -19.402 1.00 79.69 106 PRO A CA 1
ATOM 787 C C . PRO A 1 106 ? 8.926 -12.178 -18.612 1.00 79.69 106 PRO A C 1
ATOM 789 O O . PRO A 1 106 ? 8.420 -12.636 -17.585 1.00 79.69 106 PRO A O 1
ATOM 792 N N . GLY A 1 107 ? 8.600 -10.983 -19.103 1.00 75.19 107 GLY A N 1
ATOM 793 C CA . GLY A 1 107 ? 7.666 -10.048 -18.471 1.00 75.19 107 GLY A CA 1
ATOM 794 C C . GLY A 1 107 ? 8.215 -9.321 -17.239 1.00 75.19 107 GLY A C 1
ATOM 795 O O . GLY A 1 107 ? 7.470 -8.578 -16.605 1.00 75.19 107 GLY A O 1
ATOM 796 N N . ALA A 1 108 ? 9.487 -9.512 -16.882 1.00 78.81 108 ALA A N 1
ATOM 797 C CA . ALA A 1 108 ? 10.099 -8.892 -15.717 1.00 78.81 108 ALA A CA 1
ATOM 798 C C . ALA A 1 108 ? 10.968 -7.687 -16.112 1.00 78.81 108 ALA A C 1
ATOM 800 O O . ALA A 1 108 ? 12.081 -7.839 -16.605 1.00 78.81 108 ALA A O 1
ATOM 801 N N . GLY A 1 109 ? 10.470 -6.477 -15.868 1.00 76.88 109 GLY A N 1
ATOM 802 C CA . GLY A 1 109 ? 11.204 -5.239 -16.130 1.00 76.88 109 GLY A CA 1
ATOM 803 C C . GLY A 1 109 ? 10.285 -4.077 -16.479 1.00 76.88 109 GLY A C 1
ATOM 804 O O . GLY A 1 109 ? 9.060 -4.219 -16.488 1.00 76.88 109 GLY A O 1
ATOM 805 N N . TYR A 1 110 ? 10.886 -2.919 -16.753 1.00 80.31 110 TYR A N 1
ATOM 806 C CA . TYR A 1 110 ? 10.175 -1.772 -17.304 1.00 80.31 110 TYR A CA 1
ATOM 807 C C . TYR A 1 110 ? 10.316 -1.747 -18.825 1.00 80.31 110 TYR A C 1
ATOM 809 O O . TYR A 1 110 ? 11.417 -1.887 -19.359 1.00 80.31 110 TYR A O 1
ATOM 817 N N . TYR A 1 111 ? 9.199 -1.514 -19.513 1.00 82.25 111 TYR A N 1
ATOM 818 C CA . TYR A 1 111 ? 9.165 -1.383 -20.966 1.00 82.25 111 TYR A CA 1
ATOM 819 C C . TYR A 1 111 ? 8.377 -0.134 -21.334 1.00 82.25 111 TYR A C 1
ATOM 821 O O . TYR A 1 111 ? 7.160 -0.088 -21.146 1.00 82.25 111 TYR A O 1
ATOM 829 N N . GLY A 1 112 ? 9.058 0.879 -21.865 1.00 78.12 112 GLY A N 1
ATOM 830 C CA . GLY A 1 112 ? 8.393 2.028 -22.471 1.00 78.12 112 GLY A CA 1
ATOM 831 C C . GLY A 1 112 ? 7.695 1.600 -23.761 1.00 78.12 112 GLY A C 1
ATOM 832 O O . GLY A 1 112 ? 8.324 1.024 -24.644 1.00 78.12 112 GLY A O 1
ATOM 833 N N . THR A 1 113 ? 6.399 1.872 -23.888 1.00 73.62 113 THR A N 1
ATOM 834 C CA . THR A 1 113 ? 5.606 1.462 -25.054 1.00 73.62 113 THR A CA 1
ATOM 835 C C . THR A 1 113 ? 4.780 2.612 -25.618 1.00 73.62 113 THR A C 1
ATOM 837 O O . THR A 1 113 ? 4.538 3.627 -24.970 1.00 73.62 113 THR A O 1
ATOM 840 N N . GLN A 1 114 ? 4.363 2.462 -26.873 1.00 71.19 114 GLN A N 1
ATOM 841 C CA . GLN A 1 114 ? 3.387 3.337 -27.525 1.00 71.19 114 GLN A CA 1
ATOM 842 C C . GLN A 1 114 ? 1.969 2.732 -27.509 1.00 71.19 114 GLN A C 1
ATOM 844 O O . GLN A 1 114 ? 1.022 3.393 -27.927 1.00 71.19 114 GLN A O 1
ATOM 849 N N . SER A 1 115 ? 1.815 1.491 -27.026 1.00 69.75 115 SER A N 1
ATOM 850 C CA . SER A 1 115 ? 0.541 0.771 -26.915 1.00 69.75 115 SER A CA 1
ATOM 851 C C . SER A 1 115 ? 0.524 -0.145 -25.679 1.00 69.75 115 SER A C 1
ATOM 853 O O . SER A 1 115 ? 1.504 -0.858 -25.455 1.00 69.75 115 SER A O 1
ATOM 855 N N . PRO A 1 116 ? -0.573 -0.184 -24.898 1.00 63.44 116 PRO A N 1
ATOM 856 C CA . PRO A 1 116 ? -0.692 -1.036 -23.711 1.00 63.44 116 PRO A CA 1
ATOM 857 C C . PRO A 1 116 ? -0.849 -2.534 -24.030 1.00 63.44 116 PRO A C 1
ATOM 859 O O . PRO A 1 116 ? -0.653 -3.364 -23.152 1.00 63.44 116 PRO A O 1
ATOM 862 N N . ALA A 1 117 ? -1.194 -2.903 -25.268 1.00 62.16 117 ALA A N 1
ATOM 863 C CA . ALA A 1 117 ? -1.341 -4.302 -25.662 1.00 62.16 117 ALA A CA 1
ATOM 864 C C . ALA A 1 117 ? 0.010 -4.873 -26.112 1.00 62.16 117 ALA A C 1
ATOM 866 O O . ALA A 1 117 ? 0.415 -4.664 -27.259 1.00 62.16 117 ALA A O 1
ATOM 867 N N . LEU A 1 118 ? 0.701 -5.590 -25.224 1.00 63.81 118 LEU A N 1
ATOM 868 C CA . LEU A 1 118 ? 1.958 -6.264 -25.542 1.00 63.81 118 LEU A CA 1
ATOM 869 C C . LEU A 1 118 ? 1.896 -7.762 -25.195 1.00 63.81 118 LEU A C 1
ATOM 871 O O . LEU A 1 118 ? 1.310 -8.129 -24.177 1.00 63.81 118 LEU A O 1
ATOM 875 N N . PRO A 1 119 ? 2.478 -8.643 -26.033 1.00 65.25 119 PRO A N 1
ATOM 876 C CA . PRO A 1 119 ? 2.695 -10.043 -25.675 1.00 65.25 119 PRO A CA 1
ATOM 877 C C . PRO A 1 119 ? 3.728 -10.157 -24.542 1.00 65.25 119 PRO A C 1
ATOM 879 O O . PRO A 1 119 ? 4.340 -9.164 -24.160 1.00 65.25 119 PRO A O 1
ATOM 882 N N . ALA A 1 120 ? 3.964 -11.374 -24.037 1.00 69.38 120 ALA A N 1
ATOM 883 C CA . ALA A 1 120 ? 5.044 -11.637 -23.085 1.00 69.38 120 ALA A CA 1
ATOM 884 C C . ALA A 1 120 ? 6.380 -11.096 -23.629 1.00 69.38 120 ALA A C 1
ATOM 886 O O . ALA A 1 120 ? 6.884 -11.571 -24.648 1.00 69.38 120 ALA A O 1
ATOM 887 N N . LEU A 1 121 ? 6.906 -10.066 -22.968 1.00 76.12 121 LEU A N 1
ATOM 888 C CA . LEU A 1 121 ? 8.122 -9.371 -23.374 1.00 76.12 121 LEU A CA 1
ATOM 889 C C . LEU A 1 121 ? 9.349 -10.149 -22.906 1.00 76.12 121 LEU A C 1
ATOM 891 O O . LEU A 1 121 ? 9.332 -10.764 -21.838 1.00 76.12 121 LEU A O 1
ATOM 895 N N . ASP A 1 122 ? 10.409 -10.121 -23.709 1.00 79.00 122 ASP A N 1
ATOM 896 C CA . ASP A 1 122 ? 11.668 -10.766 -23.351 1.00 79.00 122 ASP A CA 1
ATOM 897 C C . ASP A 1 122 ? 12.260 -10.118 -22.088 1.00 79.00 122 ASP A C 1
ATOM 899 O O . ASP A 1 122 ? 12.303 -8.889 -21.972 1.00 79.00 122 ASP A O 1
ATOM 903 N N . GLY A 1 123 ? 12.695 -10.941 -21.134 1.00 72.69 123 GLY A N 1
ATOM 904 C CA . GLY A 1 123 ? 13.216 -10.489 -19.842 1.00 72.69 123 GLY A CA 1
ATOM 905 C C . GLY A 1 123 ? 14.529 -9.721 -19.969 1.00 72.69 123 GLY A C 1
ATOM 906 O O . GLY A 1 123 ? 14.777 -8.787 -19.213 1.00 72.69 123 GLY A O 1
ATOM 907 N N . GLU A 1 124 ? 15.351 -10.058 -20.967 1.00 78.62 124 GLU A N 1
ATOM 908 C CA . GLU A 1 124 ? 16.609 -9.345 -21.232 1.00 78.62 124 GLU A CA 1
ATOM 909 C C . GLU A 1 124 ? 16.400 -7.989 -21.922 1.00 78.62 124 GLU A C 1
ATOM 911 O O . GLU A 1 124 ? 17.303 -7.157 -21.932 1.00 78.62 124 GLU A O 1
ATOM 916 N N . ALA A 1 125 ? 15.209 -7.747 -22.479 1.00 80.88 125 ALA A N 1
ATOM 917 C CA . ALA A 1 125 ? 14.882 -6.511 -23.186 1.00 80.88 125 ALA A CA 1
ATOM 918 C C . ALA A 1 125 ? 14.313 -5.409 -22.274 1.00 80.88 125 ALA A C 1
ATOM 920 O O . ALA A 1 125 ? 14.056 -4.303 -22.748 1.00 80.88 125 ALA A O 1
ATOM 921 N N . GLY A 1 126 ? 14.060 -5.707 -20.996 1.00 79.81 126 GLY A N 1
ATOM 922 C CA . GLY A 1 126 ? 13.581 -4.717 -20.035 1.00 79.81 126 GLY A CA 1
ATOM 923 C C . GLY A 1 126 ? 14.685 -3.748 -19.611 1.00 79.81 126 GLY A C 1
ATOM 924 O O . GLY A 1 126 ? 15.867 -4.084 -19.609 1.00 79.81 126 GLY A O 1
ATOM 925 N N . GLU A 1 127 ? 14.294 -2.549 -19.192 1.00 85.25 127 GLU A N 1
ATOM 926 C CA . GLU A 1 127 ? 15.209 -1.533 -18.664 1.00 85.25 127 GLU A CA 1
ATOM 927 C C . GLU A 1 127 ? 14.892 -1.207 -17.200 1.00 85.25 127 GLU A C 1
ATOM 929 O O . GLU A 1 127 ? 13.857 -1.605 -16.656 1.00 85.25 127 GLU A O 1
ATOM 934 N N . ALA A 1 128 ? 15.806 -0.497 -16.536 1.00 87.44 128 ALA A N 1
ATOM 935 C CA . ALA A 1 128 ? 15.552 0.058 -15.213 1.00 87.44 128 ALA A CA 1
ATOM 936 C C . ALA A 1 128 ? 14.809 1.395 -15.325 1.00 87.44 128 ALA A C 1
ATOM 938 O O . ALA A 1 128 ? 15.103 2.209 -16.200 1.00 87.44 128 ALA A O 1
ATOM 939 N N . ALA A 1 129 ? 13.874 1.648 -14.411 1.00 88.25 129 ALA A N 1
ATOM 940 C CA . ALA A 1 129 ? 13.116 2.891 -14.364 1.00 88.25 129 ALA A CA 1
ATOM 941 C C . ALA A 1 129 ? 12.880 3.363 -12.932 1.00 88.25 129 ALA A C 1
ATOM 943 O O . ALA A 1 129 ? 12.779 2.571 -11.997 1.00 88.25 129 ALA A O 1
ATOM 944 N N . HIS A 1 130 ? 12.742 4.678 -12.781 1.00 90.06 130 HIS A N 1
ATOM 945 C CA . HIS A 1 130 ? 12.460 5.326 -11.507 1.00 90.06 130 HIS A CA 1
ATOM 946 C C . HIS A 1 130 ? 11.264 6.265 -11.630 1.00 90.06 130 HIS A C 1
ATOM 948 O O . HIS A 1 130 ? 10.960 6.775 -12.713 1.00 90.06 130 HIS A O 1
ATOM 954 N N . GLY A 1 131 ? 10.607 6.526 -10.507 1.00 90.88 131 GLY A N 1
ATOM 955 C CA . GLY A 1 131 ? 9.499 7.463 -10.456 1.00 90.88 131 GLY A CA 1
ATOM 956 C C . GLY A 1 131 ? 8.787 7.462 -9.116 1.00 90.88 131 GLY A C 1
ATOM 957 O O . GLY A 1 131 ? 9.425 7.307 -8.074 1.00 90.88 131 GLY A O 1
ATOM 958 N N . PHE A 1 132 ? 7.473 7.662 -9.138 1.00 91.88 132 PHE A N 1
ATOM 959 C CA . PHE A 1 132 ? 6.666 7.651 -7.924 1.00 91.88 132 PHE A CA 1
ATOM 960 C C . PHE A 1 132 ? 5.321 6.970 -8.136 1.00 91.88 132 PHE A C 1
ATOM 962 O O . PHE A 1 132 ? 4.744 7.003 -9.226 1.00 91.88 132 PHE A O 1
ATOM 969 N N . THR A 1 133 ? 4.816 6.414 -7.043 1.00 90.75 133 THR A N 1
ATOM 970 C CA . THR A 1 133 ? 3.502 5.791 -6.960 1.00 90.75 133 THR A CA 1
ATOM 971 C C . THR A 1 133 ? 2.728 6.436 -5.823 1.00 90.75 133 THR A C 1
ATOM 973 O O . THR A 1 133 ? 3.202 6.479 -4.684 1.00 90.75 133 THR A O 1
ATOM 976 N N . ALA A 1 134 ? 1.545 6.952 -6.138 1.00 93.69 134 ALA A N 1
ATOM 977 C CA . ALA A 1 134 ? 0.576 7.433 -5.169 1.00 93.69 134 ALA A CA 1
ATOM 978 C C . ALA A 1 134 ? -0.614 6.473 -5.146 1.00 93.69 134 ALA A C 1
ATOM 980 O O . ALA A 1 134 ? -1.262 6.270 -6.171 1.00 93.69 134 ALA A O 1
ATOM 981 N N . THR A 1 135 ? -0.915 5.916 -3.980 1.00 93.31 135 THR A N 1
ATOM 982 C CA . THR A 1 135 ? -2.023 4.976 -3.793 1.00 93.31 135 THR A CA 1
ATOM 983 C C . THR A 1 135 ? -2.968 5.525 -2.737 1.00 93.31 135 THR A C 1
ATOM 985 O O . THR A 1 135 ? -2.535 5.967 -1.671 1.00 93.31 135 THR A O 1
ATOM 988 N N . PHE A 1 136 ? -4.262 5.484 -3.018 1.00 96.25 136 PHE A N 1
ATOM 989 C CA . PHE A 1 136 ? -5.318 5.796 -2.069 1.00 96.25 136 PHE A CA 1
ATOM 990 C C . PHE A 1 136 ? -6.263 4.604 -1.960 1.00 96.25 136 PHE A C 1
ATOM 992 O O . PHE A 1 136 ? -6.889 4.227 -2.946 1.00 96.25 136 PHE A O 1
ATOM 999 N N . SER A 1 137 ? -6.391 4.046 -0.761 1.00 94.31 137 SER A N 1
ATOM 1000 C CA . SER A 1 137 ? -7.270 2.919 -0.465 1.00 94.31 137 SER A CA 1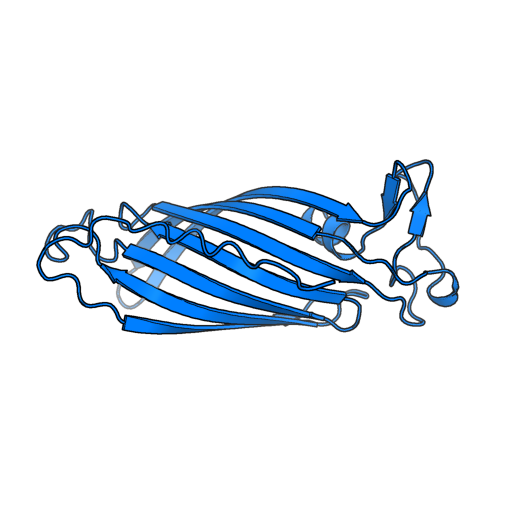
ATOM 1001 C C . SER A 1 137 ? -8.363 3.322 0.518 1.00 94.31 137 SER A C 1
ATOM 1003 O O . SER A 1 137 ? -8.130 4.035 1.495 1.00 94.31 137 SER A O 1
ATOM 1005 N N . THR A 1 138 ? -9.568 2.823 0.273 1.00 96.19 138 THR A N 1
ATOM 1006 C CA . THR A 1 138 ? -10.695 2.825 1.203 1.00 96.19 138 THR A CA 1
ATOM 1007 C C . THR A 1 138 ? -11.065 1.381 1.491 1.00 96.19 138 THR A C 1
ATOM 1009 O O . THR A 1 138 ? -11.430 0.645 0.578 1.00 96.19 138 THR A O 1
ATOM 1012 N N . ILE A 1 139 ? -10.977 0.977 2.752 1.00 93.75 139 ILE A N 1
ATOM 1013 C CA . ILE A 1 139 ? -11.269 -0.383 3.195 1.00 93.75 139 ILE A CA 1
ATOM 1014 C C . ILE A 1 139 ? -12.492 -0.333 4.102 1.00 93.75 139 ILE A C 1
ATOM 1016 O O . ILE A 1 139 ? -12.518 0.387 5.102 1.00 93.75 139 ILE A O 1
ATOM 1020 N N . LEU A 1 140 ? -13.501 -1.117 3.745 1.00 93.88 140 LEU A N 1
ATOM 1021 C CA . LEU A 1 140 ? -14.615 -1.464 4.610 1.00 93.88 140 LEU A CA 1
ATOM 1022 C C . LEU A 1 140 ? -14.342 -2.840 5.205 1.00 93.88 140 LEU A C 1
ATOM 1024 O O . LEU A 1 140 ? -14.145 -3.807 4.471 1.00 93.88 140 LEU A O 1
ATOM 1028 N N . GLN A 1 141 ? -14.334 -2.933 6.528 1.00 90.19 141 GLN A N 1
ATOM 1029 C CA . GLN A 1 141 ? -14.057 -4.173 7.239 1.00 90.19 141 GLN A CA 1
ATOM 1030 C C . GLN A 1 141 ? -15.087 -4.430 8.332 1.00 90.19 141 GLN A C 1
ATOM 1032 O O . GLN A 1 141 ? -15.565 -3.516 8.997 1.00 90.19 141 GLN A O 1
ATOM 1037 N N . MET A 1 142 ? -15.424 -5.693 8.554 1.00 85.31 142 MET A N 1
ATOM 1038 C CA . MET A 1 142 ? -16.255 -6.103 9.678 1.00 85.31 142 MET A CA 1
ATOM 1039 C C . MET A 1 142 ? -15.870 -7.503 10.142 1.00 85.31 142 MET A C 1
ATOM 1041 O O . MET A 1 142 ? -15.474 -8.352 9.344 1.00 85.31 142 MET A O 1
ATOM 1045 N N . ALA A 1 143 ? -16.026 -7.760 11.437 1.00 84.25 143 ALA A N 1
ATOM 1046 C CA . ALA A 1 143 ? -15.851 -9.084 12.013 1.00 84.25 143 ALA A CA 1
ATOM 1047 C C . ALA A 1 143 ? -17.214 -9.643 12.439 1.00 84.25 143 ALA A C 1
ATOM 1049 O O . ALA A 1 143 ? -17.848 -9.116 13.351 1.00 84.25 143 ALA A O 1
ATOM 1050 N N . VAL A 1 144 ? -17.660 -10.719 11.792 1.00 84.69 144 VAL A N 1
ATOM 1051 C CA . VAL A 1 144 ? -18.897 -11.429 12.133 1.00 84.69 144 VAL A CA 1
ATOM 1052 C C . VAL A 1 144 ? -18.555 -12.624 13.025 1.00 84.69 144 VAL A C 1
ATOM 1054 O O . VAL A 1 144 ? -17.774 -13.487 12.611 1.00 84.69 144 VAL A O 1
ATOM 1057 N N . PRO A 1 145 ? -19.103 -12.719 14.248 1.00 85.38 145 PRO A N 1
ATOM 1058 C CA . PRO A 1 145 ? -18.883 -13.880 15.100 1.00 85.38 145 PRO A CA 1
ATOM 1059 C C . PRO A 1 145 ? -19.582 -15.119 14.521 1.00 85.38 145 PRO A C 1
ATOM 1061 O O . PRO A 1 145 ? -20.774 -15.095 14.226 1.00 85.38 145 PRO A O 1
ATOM 1064 N N . LEU A 1 146 ? -18.842 -16.221 14.406 1.00 89.19 146 LEU A N 1
ATOM 1065 C CA . LEU A 1 146 ? -19.314 -17.547 13.999 1.00 89.19 146 LEU A CA 1
ATOM 1066 C C . LEU A 1 146 ? -18.982 -18.557 15.114 1.00 89.19 146 LEU A C 1
ATOM 1068 O O . LEU A 1 146 ? -18.219 -19.505 14.927 1.00 89.19 146 LEU A O 1
ATOM 1072 N N . GLY A 1 147 ? -19.505 -18.308 16.319 1.00 87.44 147 GLY A N 1
ATOM 1073 C CA . GLY A 1 147 ? -19.181 -19.092 17.515 1.00 87.44 147 GLY A CA 1
ATOM 1074 C C . GLY A 1 147 ? -17.739 -18.842 17.993 1.00 87.44 147 GLY A C 1
ATOM 1075 O O . GLY A 1 147 ? -17.421 -17.696 18.312 1.00 87.44 147 GLY A O 1
ATOM 1076 N N . PRO A 1 148 ? -16.861 -19.868 18.068 1.00 90.06 148 PRO A N 1
ATOM 1077 C CA . PRO A 1 148 ? -15.460 -19.688 18.470 1.00 90.06 148 PRO A CA 1
ATOM 1078 C C . PRO A 1 148 ? -14.593 -19.037 17.380 1.00 90.06 148 PRO A C 1
ATOM 1080 O O . PRO A 1 148 ? -13.468 -18.626 17.654 1.00 90.06 148 PRO A O 1
ATOM 1083 N N . LEU A 1 149 ? -15.098 -18.954 16.146 1.00 87.44 149 LEU A N 1
ATOM 1084 C CA . LEU A 1 149 ? -14.424 -18.328 15.014 1.00 87.44 149 LEU A CA 1
ATOM 1085 C C . LEU A 1 149 ? -15.015 -16.944 14.735 1.00 87.44 149 LEU A C 1
ATOM 1087 O O . LEU A 1 149 ? -16.146 -16.636 15.114 1.00 87.44 149 LEU A O 1
ATOM 1091 N N . ARG A 1 150 ? -14.259 -16.107 14.026 1.00 82.69 150 ARG A N 1
ATOM 1092 C CA . ARG A 1 150 ? -14.746 -14.837 13.478 1.00 82.69 150 ARG A CA 1
ATOM 1093 C C . ARG A 1 150 ? -14.496 -14.823 11.979 1.00 82.69 150 ARG A C 1
ATOM 1095 O O . ARG A 1 150 ? -13.373 -15.068 11.549 1.00 82.69 150 ARG A O 1
ATOM 1102 N N . ALA A 1 151 ? -15.530 -14.535 11.201 1.00 81.88 151 ALA A N 1
ATOM 1103 C CA . ALA A 1 151 ? -15.373 -14.220 9.790 1.00 81.88 151 ALA A CA 1
ATOM 1104 C C . ALA A 1 151 ? -14.999 -12.745 9.658 1.00 81.88 151 ALA A C 1
ATOM 1106 O O . ALA A 1 151 ? -15.702 -11.884 10.182 1.00 81.88 151 ALA A O 1
ATOM 1107 N N . ILE A 1 152 ? -13.902 -12.461 8.962 1.00 84.62 152 ILE A N 1
ATOM 1108 C CA . ILE A 1 152 ? -13.524 -11.098 8.595 1.00 84.62 152 ILE A CA 1
ATOM 1109 C C . ILE A 1 152 ? -14.042 -10.872 7.181 1.00 84.62 152 ILE A C 1
ATOM 1111 O O . ILE A 1 152 ? -13.614 -11.547 6.248 1.00 84.62 152 ILE A O 1
ATOM 1115 N N . VAL A 1 153 ? -14.988 -9.951 7.037 1.00 86.31 153 VAL A N 1
ATOM 1116 C CA . VAL A 1 153 ? -15.431 -9.466 5.732 1.00 86.31 153 VAL A CA 1
ATOM 1117 C C . VAL A 1 153 ? -14.676 -8.178 5.463 1.00 86.31 153 VAL A C 1
ATOM 1119 O O . VAL A 1 153 ? -14.650 -7.279 6.300 1.00 86.31 153 VAL A O 1
ATOM 1122 N N . TRP A 1 154 ? -14.046 -8.121 4.301 1.00 87.12 154 TRP A N 1
ATOM 1123 C CA . TRP A 1 154 ? -13.205 -7.029 3.842 1.00 87.12 154 TRP A CA 1
ATOM 1124 C C . TRP A 1 154 ? -13.671 -6.649 2.441 1.00 87.12 154 TRP A C 1
ATOM 1126 O O . TRP A 1 154 ? -13.939 -7.524 1.617 1.00 87.12 154 TRP A O 1
ATOM 1136 N N . SER A 1 155 ? -13.731 -5.355 2.162 1.00 90.44 155 SER A N 1
ATOM 1137 C CA . SER A 1 155 ? -13.901 -4.804 0.823 1.00 90.44 155 SER A CA 1
ATOM 1138 C C . SER A 1 155 ? -12.966 -3.616 0.677 1.00 90.44 155 SER A C 1
ATOM 1140 O O . SER A 1 155 ? -13.061 -2.668 1.449 1.00 90.44 155 SER A O 1
ATOM 1142 N N . GLU A 1 156 ? -12.097 -3.643 -0.325 1.00 89.44 156 GLU A N 1
ATOM 1143 C CA . GLU A 1 156 ? -11.161 -2.557 -0.607 1.00 89.44 156 GLU A CA 1
ATOM 1144 C C . GLU A 1 156 ? -11.489 -1.921 -1.958 1.00 89.44 156 GLU A C 1
ATOM 1146 O O . GLU A 1 156 ? -11.681 -2.612 -2.957 1.00 89.44 156 GLU A O 1
ATOM 1151 N N . LEU A 1 157 ? -11.525 -0.592 -1.981 1.00 92.31 157 LEU A N 1
ATOM 1152 C CA . LEU A 1 157 ? -11.412 0.211 -3.188 1.00 92.31 157 LEU A CA 1
ATOM 1153 C C . LEU A 1 157 ? -10.039 0.875 -3.172 1.00 92.31 157 LEU A C 1
ATOM 1155 O O . LEU A 1 157 ? -9.734 1.593 -2.222 1.00 92.31 157 LEU A O 1
ATOM 1159 N N . SER A 1 158 ? -9.245 0.684 -4.222 1.00 90.12 158 SER A N 1
ATOM 1160 C CA . SER A 1 158 ? -7.931 1.311 -4.358 1.00 90.12 158 SER A CA 1
ATOM 1161 C C . SER A 1 158 ? -7.833 2.099 -5.661 1.00 90.12 158 SER A C 1
ATOM 1163 O O . SER A 1 158 ? -8.288 1.653 -6.714 1.00 90.12 158 SER A O 1
ATOM 1165 N N . LEU A 1 159 ? -7.267 3.297 -5.566 1.00 91.12 159 LEU A N 1
ATOM 1166 C CA . LEU A 1 159 ? -6.934 4.181 -6.671 1.00 91.12 159 LEU A CA 1
ATOM 1167 C C . LEU A 1 159 ? -5.420 4.349 -6.678 1.00 91.12 159 LEU A C 1
ATOM 1169 O O . LEU A 1 159 ? -4.843 4.808 -5.692 1.00 91.12 159 LEU A O 1
ATOM 1173 N N . GLU A 1 160 ? -4.785 4.014 -7.792 1.00 88.44 160 GLU A N 1
ATOM 1174 C CA . GLU A 1 160 ? -3.339 4.129 -7.943 1.00 88.44 160 GLU A CA 1
ATOM 1175 C C . GLU A 1 160 ? -2.998 5.073 -9.099 1.00 88.44 160 GLU A C 1
ATOM 1177 O O . GLU A 1 160 ? -3.584 5.018 -10.181 1.00 88.44 160 GLU A O 1
ATOM 1182 N N . HIS A 1 161 ? -2.046 5.968 -8.852 1.00 88.62 161 HIS A N 1
ATOM 1183 C CA . HIS A 1 161 ? -1.425 6.805 -9.862 1.00 88.62 161 HIS A CA 1
ATOM 1184 C C . HIS A 1 161 ? 0.076 6.545 -9.863 1.00 88.62 161 HIS A C 1
ATOM 1186 O O . HIS A 1 161 ? 0.768 6.828 -8.882 1.00 88.62 161 HIS A O 1
ATOM 1192 N N . VAL A 1 162 ? 0.573 6.045 -10.990 1.00 84.62 162 VAL A N 1
ATOM 1193 C CA . VAL A 1 162 ? 1.980 5.698 -11.165 1.00 84.62 162 VAL A CA 1
ATOM 1194 C C . VAL A 1 162 ? 2.579 6.527 -12.283 1.00 84.62 162 VAL A C 1
ATOM 1196 O O . VAL A 1 162 ? 2.036 6.613 -13.388 1.00 84.62 162 VAL A O 1
ATOM 1199 N N . ARG A 1 163 ? 3.746 7.102 -12.006 1.00 86.56 163 ARG A N 1
ATOM 1200 C CA . ARG A 1 163 ? 4.559 7.781 -13.006 1.00 86.56 163 ARG A CA 1
ATOM 1201 C C . ARG A 1 163 ? 5.943 7.158 -13.028 1.00 86.56 163 ARG A C 1
ATOM 1203 O O . ARG A 1 163 ? 6.700 7.334 -12.079 1.00 86.56 163 ARG A O 1
ATOM 1210 N N . LEU A 1 164 ? 6.257 6.469 -14.123 1.00 83.94 164 LEU A N 1
ATOM 1211 C CA . LEU A 1 164 ? 7.549 5.842 -14.401 1.00 83.94 164 LE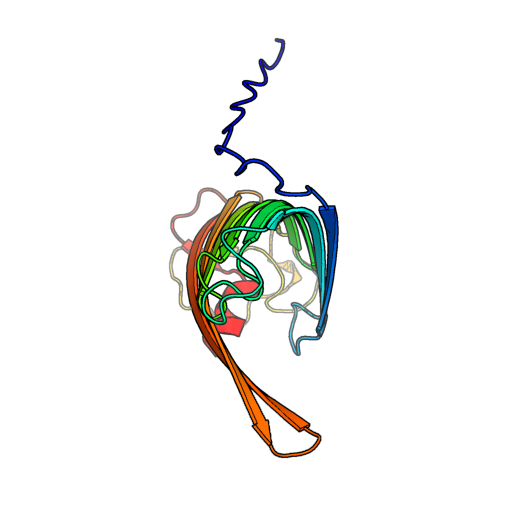U A CA 1
ATOM 1212 C C . LEU A 1 164 ? 8.045 6.286 -15.780 1.00 83.94 164 LEU A C 1
ATOM 1214 O O . LEU A 1 164 ? 7.299 6.205 -16.750 1.00 83.94 164 LEU A O 1
ATOM 1218 N N . GLY A 1 165 ? 9.299 6.741 -15.857 1.00 79.81 165 GLY A N 1
ATOM 1219 C CA . GLY A 1 165 ? 9.941 7.129 -17.119 1.00 79.81 165 GLY A CA 1
ATOM 1220 C C . GLY A 1 165 ? 9.299 8.322 -17.853 1.00 79.81 165 GLY A C 1
ATOM 1221 O O . GLY A 1 165 ? 8.480 9.060 -17.301 1.00 79.81 165 GLY A O 1
ATOM 1222 N N . GLU A 1 166 ? 9.722 8.534 -19.105 1.00 73.62 166 GLU A N 1
ATOM 1223 C CA . GLU A 1 166 ? 9.292 9.658 -19.963 1.00 73.62 166 GLU A CA 1
ATOM 1224 C C . GLU A 1 166 ? 8.269 9.265 -21.046 1.00 73.62 166 GLU A C 1
ATOM 1226 O O . GLU A 1 166 ? 7.749 10.130 -21.753 1.00 73.62 166 GLU A O 1
ATOM 1231 N N . MET A 1 167 ? 7.964 7.972 -21.193 1.00 70.56 167 MET A N 1
ATOM 1232 C CA . MET A 1 167 ? 7.091 7.480 -22.262 1.00 70.56 167 MET A CA 1
ATOM 1233 C C . MET A 1 167 ? 5.599 7.649 -21.918 1.00 70.56 167 MET A C 1
ATOM 1235 O O . MET A 1 167 ? 5.229 7.526 -20.750 1.00 70.56 167 MET A O 1
ATOM 1239 N N . PRO A 1 168 ? 4.714 7.878 -22.915 1.00 68.06 168 PRO A N 1
ATOM 1240 C CA . PRO A 1 168 ? 3.271 8.013 -22.682 1.00 68.06 168 PRO A CA 1
ATOM 1241 C C . PRO A 1 168 ? 2.613 6.746 -22.125 1.00 68.06 168 PRO A C 1
ATOM 1243 O O . PRO A 1 168 ? 1.615 6.840 -21.413 1.00 68.06 168 PRO A O 1
ATOM 1246 N N . PHE A 1 169 ? 3.165 5.574 -22.449 1.00 69.81 169 PHE A N 1
ATOM 1247 C CA . PHE A 1 169 ? 2.724 4.288 -21.926 1.00 69.81 169 PHE A CA 1
ATOM 1248 C C . PHE A 1 169 ? 3.935 3.460 -21.505 1.00 69.81 169 PHE A C 1
ATOM 1250 O O . PHE A 1 169 ? 5.034 3.598 -22.048 1.00 69.81 169 PHE A O 1
ATOM 1257 N N . TYR A 1 170 ? 3.727 2.571 -20.545 1.00 71.88 170 TYR A N 1
ATOM 1258 C CA . TYR A 1 170 ? 4.723 1.598 -20.129 1.00 71.88 170 TYR A CA 1
ATOM 1259 C C . TYR A 1 170 ? 4.043 0.345 -19.584 1.00 71.88 170 TYR A C 1
ATOM 1261 O O . TYR A 1 170 ? 2.893 0.389 -19.149 1.00 71.88 170 TYR A O 1
ATOM 1269 N N . TYR A 1 171 ? 4.766 -0.768 -19.614 1.00 70.56 171 TYR A N 1
ATOM 1270 C CA . TYR A 1 171 ? 4.348 -2.026 -19.008 1.00 70.56 171 TYR A CA 1
ATOM 1271 C C . TYR A 1 171 ? 4.947 -2.166 -17.603 1.00 70.56 171 TYR A C 1
ATOM 1273 O O . TYR A 1 171 ? 6.145 -1.947 -17.415 1.00 70.56 171 TYR A O 1
ATOM 1281 N N . SER A 1 172 ? 4.122 -2.541 -16.621 1.00 65.19 172 SER A N 1
ATOM 1282 C CA . SER A 1 172 ? 4.542 -2.853 -15.251 1.00 65.19 172 SER A CA 1
ATOM 1283 C C . SER A 1 172 ? 3.905 -4.169 -14.813 1.00 65.19 172 SER A C 1
ATOM 1285 O O . SER A 1 172 ? 2.693 -4.239 -14.620 1.00 65.19 172 SER A O 1
ATOM 1287 N N . ALA A 1 173 ? 4.726 -5.198 -14.589 1.00 62.25 173 ALA A N 1
ATOM 1288 C CA . ALA A 1 173 ? 4.268 -6.533 -14.188 1.00 62.25 173 ALA A CA 1
ATOM 1289 C C . ALA A 1 173 ? 3.435 -6.551 -12.889 1.00 62.25 173 ALA A C 1
ATOM 1291 O O . ALA A 1 173 ? 2.625 -7.452 -12.681 1.00 62.25 173 ALA A O 1
ATOM 1292 N N . ARG A 1 174 ? 3.601 -5.538 -12.024 1.00 61.34 174 ARG A N 1
ATOM 1293 C CA . ARG A 1 174 ? 2.809 -5.357 -10.797 1.00 61.34 174 ARG A CA 1
ATOM 1294 C C . ARG A 1 174 ? 1.321 -5.126 -11.085 1.00 61.34 174 ARG A C 1
ATOM 1296 O O . ARG A 1 174 ? 0.486 -5.543 -10.293 1.00 61.34 174 ARG A O 1
ATOM 1303 N N . HIS A 1 175 ? 0.994 -4.460 -12.192 1.00 55.84 175 HIS A N 1
ATOM 1304 C CA . HIS A 1 175 ? -0.357 -3.961 -12.462 1.00 55.84 175 HIS A CA 1
ATOM 1305 C C . HIS A 1 175 ? -1.250 -4.992 -13.153 1.00 55.84 175 HIS A C 1
ATOM 1307 O O . HIS A 1 175 ? -2.405 -5.156 -12.765 1.00 55.84 175 HIS A O 1
ATOM 1313 N N . ASP A 1 176 ? -0.710 -5.745 -14.110 1.00 49.97 176 ASP A N 1
ATOM 1314 C CA . ASP A 1 176 ? -1.478 -6.768 -14.837 1.00 49.97 176 ASP A CA 1
ATOM 1315 C C . ASP A 1 176 ? -1.891 -7.946 -13.950 1.00 49.97 176 ASP A C 1
ATOM 1317 O O . ASP A 1 176 ? -2.883 -8.616 -14.211 1.00 49.97 176 ASP A O 1
ATOM 1321 N N . ALA A 1 177 ? -1.171 -8.164 -12.854 1.00 42.91 177 ALA A N 1
ATOM 1322 C CA . ALA A 1 177 ? -1.502 -9.155 -11.845 1.00 42.91 177 ALA A CA 1
ATOM 1323 C C . ALA A 1 177 ? -2.779 -8.858 -11.042 1.00 42.91 177 ALA A C 1
ATOM 1325 O O . ALA A 1 177 ? -3.409 -9.786 -10.547 1.00 42.91 177 ALA A O 1
ATOM 1326 N N . VAL A 1 178 ? -3.121 -7.579 -10.856 1.00 39.19 178 VAL A N 1
ATOM 1327 C CA . VAL A 1 178 ? -4.288 -7.154 -10.059 1.00 39.19 178 VAL A CA 1
ATOM 1328 C C . VAL A 1 178 ? -5.555 -7.099 -10.923 1.00 39.19 178 VAL A C 1
ATOM 1330 O O . VAL A 1 178 ? -6.664 -7.114 -10.397 1.00 39.19 178 VAL A O 1
ATOM 1333 N N . LEU A 1 179 ? -5.396 -7.060 -12.250 1.00 32.16 179 LEU A N 1
ATOM 1334 C CA . LEU A 1 179 ? -6.482 -7.010 -13.234 1.00 32.16 179 LEU A CA 1
ATOM 1335 C C . LEU A 1 179 ? -6.798 -8.373 -13.884 1.00 32.16 179 LEU A C 1
ATOM 1337 O O . LEU A 1 179 ? -7.692 -8.427 -14.732 1.00 32.16 179 LEU A O 1
ATOM 1341 N N . ALA A 1 180 ? -6.078 -9.438 -13.512 1.00 31.81 180 ALA A N 1
ATOM 1342 C CA . ALA A 1 180 ? -6.260 -10.804 -14.015 1.00 31.81 180 ALA A CA 1
ATOM 1343 C C . ALA A 1 180 ? -7.164 -11.661 -13.115 1.00 31.81 180 ALA A C 1
ATOM 1345 O O . ALA A 1 180 ? -7.062 -11.545 -11.872 1.00 31.81 180 ALA A O 1
#

Foldseek 3Di:
DDDDDPPPPPDDPQPVPWDKDKDKDWDKDADDDPQGIKTKIWIWIKTQEDDCVDQFRVPWIKIKTWMWIDTPFKIWIFIKIWGRNTPFKIKMKTKTKMKGAADQDWLRAKDFDPDPDDDGHGRVPHGIKIDMKIKIKMKGWDWPDPDVDTDIDIDMDMDMDDDIDDHPDMRDPVPVVVVD

Radius of gyration: 19.6 Å; chains: 1; bounding box: 43×44×54 Å